Protein AF-A0ABD0JJR2-F1 (afdb_monomer)

Structure (mmCIF, N/CA/C/O backbone):
data_AF-A0ABD0JJR2-F1
#
_entry.id   AF-A0ABD0JJR2-F1
#
loop_
_atom_site.group_PDB
_atom_site.id
_atom_site.type_symbol
_atom_site.label_atom_id
_atom_site.label_alt_id
_atom_site.label_comp_id
_atom_site.label_asym_id
_atom_site.label_entity_id
_atom_site.label_seq_id
_atom_site.pdbx_PDB_ins_code
_atom_site.Cartn_x
_atom_site.Cartn_y
_atom_site.Cartn_z
_atom_site.occupancy
_atom_site.B_iso_or_equiv
_atom_site.auth_seq_id
_atom_site.auth_comp_id
_atom_site.auth_asym_id
_atom_site.auth_atom_id
_atom_site.pdbx_PDB_model_num
ATOM 1 N N . MET A 1 1 ? -5.967 -5.022 -13.659 1.00 40.66 1 MET A N 1
ATOM 2 C CA . MET A 1 1 ? -5.665 -3.626 -14.089 1.00 40.66 1 MET A CA 1
ATOM 3 C C . MET A 1 1 ? -4.170 -3.548 -14.434 1.00 40.66 1 MET A C 1
ATOM 5 O O . MET A 1 1 ? -3.393 -4.062 -13.648 1.00 40.66 1 MET A O 1
ATOM 9 N N . GLU A 1 2 ? -3.751 -2.999 -15.586 1.00 37.56 2 GLU A N 1
ATOM 10 C CA . GLU A 1 2 ? -2.336 -3.014 -16.047 1.00 37.56 2 GLU A CA 1
ATOM 11 C C . GLU A 1 2 ? -1.392 -2.111 -15.211 1.00 37.56 2 GLU A C 1
ATOM 13 O O . GLU A 1 2 ? -1.779 -1.042 -14.737 1.00 37.56 2 GLU A O 1
ATOM 18 N N . GLY A 1 3 ? -0.139 -2.558 -15.034 1.00 42.47 3 GLY A N 1
ATOM 19 C CA . GLY A 1 3 ? 0.814 -2.092 -14.015 1.00 42.47 3 GLY A CA 1
ATOM 20 C C . GLY A 1 3 ? 1.232 -0.609 -14.042 1.00 42.47 3 GLY A C 1
ATOM 21 O O . GLY A 1 3 ? 1.531 -0.012 -15.075 1.00 42.47 3 GLY A O 1
ATOM 22 N N . TYR A 1 4 ? 1.345 -0.015 -12.845 1.00 56.28 4 TYR A N 1
ATOM 23 C CA . TYR A 1 4 ? 1.617 1.416 -12.626 1.00 56.28 4 TYR A CA 1
ATOM 24 C C . TYR A 1 4 ? 3.085 1.741 -12.284 1.00 56.28 4 TYR A C 1
ATOM 26 O O . TYR A 1 4 ? 3.383 2.140 -11.149 1.00 56.28 4 TYR A O 1
ATOM 34 N N . GLY A 1 5 ? 3.992 1.659 -13.261 1.00 48.69 5 GLY A N 1
ATOM 35 C CA . GLY A 1 5 ? 5.385 2.122 -13.135 1.00 48.69 5 GLY A CA 1
ATOM 36 C C . GLY A 1 5 ? 5.533 3.650 -13.239 1.00 48.69 5 GLY A C 1
ATOM 37 O O . GLY A 1 5 ? 4.761 4.321 -13.921 1.00 48.69 5 GLY A O 1
ATOM 38 N N . GLY A 1 6 ? 6.503 4.242 -12.541 1.00 51.94 6 GLY A N 1
ATOM 39 C CA . GLY A 1 6 ? 6.823 5.670 -12.645 1.00 51.94 6 GLY A CA 1
ATOM 40 C C . GLY A 1 6 ? 8.229 5.955 -12.126 1.00 51.94 6 GLY A C 1
ATOM 41 O O . GLY A 1 6 ? 8.625 5.359 -11.127 1.00 51.94 6 GLY A O 1
ATOM 42 N N . HIS A 1 7 ? 8.963 6.841 -12.806 1.00 43.59 7 HIS A N 1
ATOM 43 C CA . HIS A 1 7 ? 10.315 7.273 -12.441 1.00 43.59 7 HIS A CA 1
ATOM 44 C C . HIS A 1 7 ? 10.280 8.722 -11.924 1.00 43.59 7 HIS A C 1
ATOM 46 O O . HIS A 1 7 ? 9.800 9.617 -12.619 1.00 43.59 7 HIS A O 1
ATOM 52 N N . GLY A 1 8 ? 10.794 8.960 -10.712 1.00 53.81 8 GLY A N 1
ATOM 53 C CA . GLY A 1 8 ? 10.884 10.292 -10.088 1.00 53.81 8 GLY A CA 1
ATOM 54 C C . GLY A 1 8 ? 10.003 10.471 -8.844 1.00 53.81 8 GLY A C 1
ATOM 55 O O . GLY A 1 8 ? 9.235 9.586 -8.481 1.00 53.81 8 GLY A O 1
ATOM 56 N N . GLY A 1 9 ? 10.149 11.616 -8.166 1.00 56.50 9 GLY A N 1
ATOM 57 C CA . GLY A 1 9 ? 9.385 11.977 -6.965 1.00 56.50 9 GLY A CA 1
ATOM 58 C C . GLY A 1 9 ? 7.877 12.007 -7.219 1.00 56.50 9 GLY A C 1
ATOM 59 O O . GLY A 1 9 ? 7.381 13.014 -7.714 1.00 56.50 9 GLY A O 1
ATOM 60 N N . MET A 1 10 ? 7.149 10.932 -6.912 1.00 65.38 10 MET A N 1
ATOM 61 C CA . MET A 1 10 ? 5.726 10.793 -7.254 1.00 65.38 10 MET A CA 1
ATOM 62 C C . MET A 1 10 ? 4.871 10.466 -6.029 1.00 65.38 10 MET A C 1
ATOM 64 O O . MET A 1 10 ? 5.262 9.659 -5.187 1.00 65.38 10 MET A O 1
ATOM 68 N N . TRP A 1 11 ? 3.683 11.072 -5.970 1.00 72.94 11 TRP A N 1
ATOM 69 C CA . TRP A 1 11 ? 2.647 10.800 -4.975 1.00 72.94 11 TRP A CA 1
ATOM 70 C C . TRP A 1 11 ? 1.445 10.182 -5.676 1.00 72.94 11 TRP A C 1
ATOM 72 O O . TRP A 1 11 ? 0.943 10.748 -6.648 1.00 72.94 11 TRP A O 1
ATOM 82 N N . ARG A 1 12 ? 0.992 9.020 -5.210 1.00 77.25 12 ARG A N 1
ATOM 83 C CA . ARG A 1 12 ? -0.179 8.334 -5.765 1.00 77.25 12 ARG A CA 1
ATOM 84 C C . ARG A 1 12 ? -1.110 7.874 -4.650 1.00 77.25 12 ARG A C 1
ATOM 86 O O . ARG A 1 12 ? -0.659 7.508 -3.565 1.00 77.25 12 ARG A O 1
ATOM 93 N N . THR A 1 13 ? -2.407 7.889 -4.926 1.00 80.81 13 THR A N 1
ATOM 94 C CA . THR A 1 13 ? -3.427 7.388 -4.006 1.00 80.81 13 THR A CA 1
ATOM 95 C C . THR A 1 13 ? -4.425 6.535 -4.765 1.00 80.81 13 THR A C 1
ATOM 97 O O . THR A 1 13 ? -4.882 6.947 -5.828 1.00 80.81 13 THR A O 1
ATOM 100 N N . TRP A 1 14 ? -4.761 5.388 -4.190 1.00 82.38 14 TRP A N 1
ATOM 101 C CA . TRP A 1 14 ? -5.803 4.482 -4.653 1.00 82.38 14 TRP A CA 1
ATOM 102 C C . TRP A 1 14 ? -6.860 4.326 -3.561 1.00 82.38 14 TRP A C 1
ATOM 104 O O . TRP A 1 14 ? -6.545 4.459 -2.373 1.00 82.38 14 TRP A O 1
ATOM 114 N N . ARG A 1 15 ? -8.110 4.135 -3.980 1.00 82.69 15 ARG A N 1
ATOM 115 C CA . ARG A 1 15 ? -9.268 3.911 -3.113 1.00 82.69 15 ARG A CA 1
ATOM 116 C C . ARG A 1 15 ? -10.192 2.905 -3.772 1.00 82.69 15 ARG A C 1
ATOM 118 O O . ARG A 1 15 ? -10.314 2.987 -4.996 1.00 82.69 15 ARG A O 1
ATOM 125 N N . ASP A 1 16 ? -10.837 2.085 -2.955 1.00 82.69 16 ASP A N 1
ATOM 126 C CA . ASP A 1 16 ? -11.931 1.198 -3.345 1.00 82.69 16 ASP A CA 1
ATOM 127 C C . ASP A 1 16 ? -11.510 0.301 -4.525 1.00 82.69 16 ASP A C 1
ATOM 129 O O . ASP A 1 16 ? -12.004 0.439 -5.647 1.00 82.69 16 ASP A O 1
ATOM 133 N N . MET A 1 17 ? -10.490 -0.533 -4.297 1.00 80.50 17 MET A N 1
ATOM 134 C CA . MET A 1 17 ? -9.993 -1.485 -5.291 1.00 80.50 17 MET A CA 1
ATOM 135 C C . MET A 1 17 ? -10.364 -2.903 -4.880 1.00 80.50 17 MET A C 1
ATOM 137 O O . MET A 1 17 ? -9.942 -3.346 -3.824 1.00 80.50 17 MET A O 1
ATOM 141 N N . GLU A 1 18 ? -11.083 -3.604 -5.749 1.00 80.62 18 GLU A N 1
ATOM 142 C CA . GLU A 1 18 ? -11.313 -5.045 -5.598 1.00 80.62 18 GLU A CA 1
ATOM 143 C C . GLU A 1 18 ? -9.989 -5.772 -5.897 1.00 80.62 18 GLU A C 1
ATOM 145 O O . GLU A 1 18 ? -9.312 -6.207 -4.979 1.00 80.62 18 GLU A O 1
ATOM 150 N N . ASP A 1 19 ? -9.502 -5.717 -7.144 1.00 77.75 19 ASP A N 1
ATOM 151 C CA . ASP A 1 19 ? -8.273 -6.424 -7.541 1.00 77.75 19 ASP A CA 1
ATOM 152 C C . ASP A 1 19 ? -7.143 -5.502 -8.022 1.00 77.75 19 ASP A C 1
ATOM 154 O O . ASP A 1 19 ? -7.314 -4.656 -8.920 1.00 77.75 19 ASP A O 1
ATOM 158 N N . MET A 1 20 ? -5.924 -5.736 -7.522 1.00 78.12 20 MET A N 1
ATOM 159 C CA . MET A 1 20 ? -4.719 -5.058 -7.997 1.00 78.12 20 MET A CA 1
ATOM 160 C C . MET A 1 20 ? -3.556 -6.013 -8.292 1.00 78.12 20 MET A C 1
ATOM 162 O O . MET A 1 20 ? -2.931 -6.565 -7.396 1.00 78.12 20 MET A O 1
ATOM 166 N N . GLU A 1 21 ? -3.153 -6.085 -9.561 1.00 77.75 21 GLU A N 1
ATOM 167 C CA . GLU A 1 21 ? -2.016 -6.904 -9.996 1.00 77.75 21 GLU A CA 1
ATOM 168 C C . GLU A 1 21 ? -0.810 -6.055 -10.431 1.00 77.75 21 GLU A C 1
ATOM 170 O O . GLU A 1 21 ? -0.947 -4.979 -11.025 1.00 77.75 21 GLU A O 1
ATOM 175 N N . GLY A 1 22 ? 0.405 -6.550 -10.180 1.00 66.75 22 GLY A N 1
ATOM 176 C CA . GLY A 1 22 ? 1.612 -6.102 -10.887 1.00 66.75 22 GLY A CA 1
ATOM 177 C C . GLY A 1 22 ? 2.037 -4.663 -10.577 1.00 66.75 22 GLY A C 1
ATOM 178 O O . GLY A 1 22 ? 2.362 -3.868 -11.468 1.00 66.75 22 GLY A O 1
ATOM 179 N N . CYS A 1 23 ? 2.053 -4.292 -9.300 1.00 69.69 23 CYS A N 1
ATOM 180 C CA . CYS A 1 23 ? 2.371 -2.929 -8.891 1.00 69.69 23 CYS A CA 1
ATOM 181 C C . CYS A 1 23 ? 3.868 -2.701 -8.669 1.00 69.69 23 CYS A C 1
ATOM 183 O O . CYS A 1 23 ? 4.406 -2.968 -7.599 1.00 69.69 23 CYS A O 1
ATOM 185 N N . GLY A 1 24 ? 4.527 -2.126 -9.678 1.00 67.00 24 GLY A N 1
AT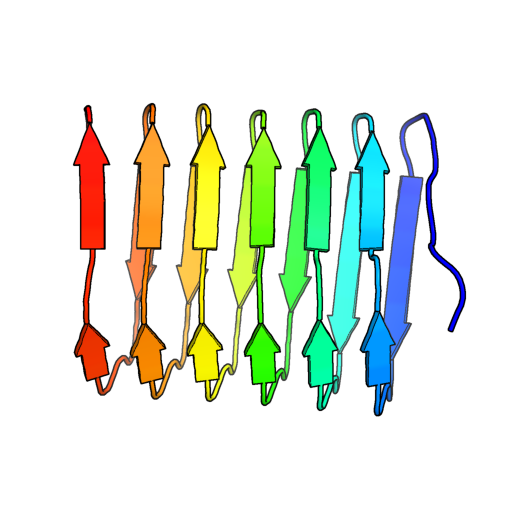OM 186 C CA . GLY A 1 24 ? 5.946 -1.758 -9.676 1.00 67.00 24 GLY A CA 1
ATOM 187 C C . GLY A 1 24 ? 6.218 -0.258 -9.504 1.00 67.00 24 GLY A C 1
ATOM 188 O O . GLY A 1 24 ? 5.359 0.590 -9.752 1.00 67.00 24 GLY A O 1
ATOM 189 N N . GLY A 1 25 ? 7.438 0.117 -9.131 1.00 66.44 25 GLY A N 1
ATOM 190 C CA . GLY A 1 25 ? 7.912 1.495 -9.289 1.00 66.44 25 GLY A CA 1
ATOM 191 C C . GLY A 1 25 ? 9.368 1.667 -8.887 1.00 66.44 25 GLY A C 1
ATOM 192 O O . GLY A 1 25 ? 9.868 0.886 -8.083 1.00 66.44 25 GLY A O 1
ATOM 193 N N . ASP A 1 26 ? 10.016 2.713 -9.398 1.00 65.31 26 ASP A N 1
ATOM 194 C CA . ASP A 1 26 ? 11.422 2.996 -9.118 1.00 65.31 26 A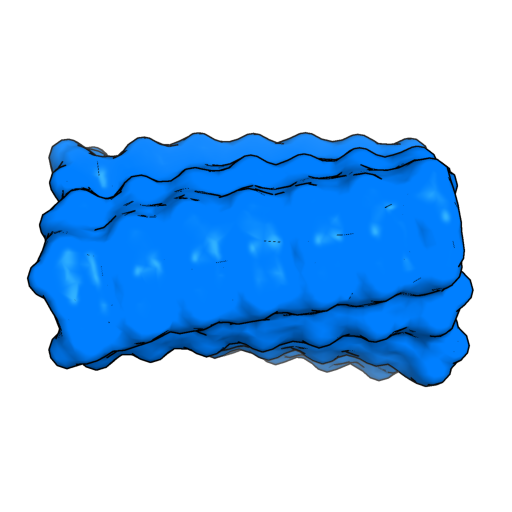SP A CA 1
ATOM 195 C C . ASP A 1 26 ? 11.618 4.451 -8.674 1.00 65.31 26 ASP A C 1
ATOM 197 O O . ASP A 1 26 ? 11.092 5.391 -9.275 1.00 65.31 26 ASP A O 1
ATOM 201 N N . GLY A 1 27 ? 12.422 4.656 -7.631 1.00 66.50 27 GLY A N 1
ATOM 202 C CA . GLY A 1 27 ? 12.785 5.981 -7.127 1.00 66.50 27 GLY A CA 1
ATOM 203 C C . GLY A 1 27 ? 12.024 6.417 -5.871 1.00 66.50 27 GLY A C 1
ATOM 204 O O . GLY A 1 27 ? 11.523 5.599 -5.105 1.00 66.50 27 GLY A O 1
ATOM 205 N N . GLY A 1 28 ? 12.018 7.729 -5.618 1.00 69.25 28 GLY A N 1
ATOM 206 C CA . GLY A 1 28 ? 11.435 8.352 -4.426 1.00 69.25 28 GLY A CA 1
ATOM 207 C C . GLY A 1 28 ? 9.910 8.432 -4.481 1.00 69.25 28 GLY A C 1
ATOM 208 O O . GLY A 1 28 ? 9.397 9.462 -4.900 1.00 69.25 28 GLY A O 1
ATOM 209 N N . VAL A 1 29 ? 9.173 7.395 -4.085 1.00 72.69 29 VAL A N 1
ATOM 210 C CA . VAL A 1 29 ? 7.709 7.362 -4.282 1.00 72.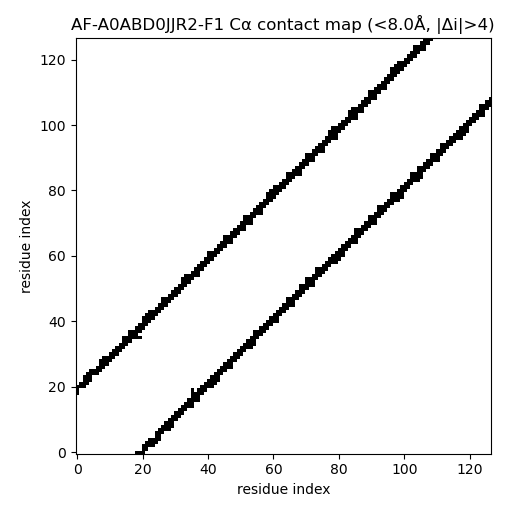69 29 VAL A CA 1
ATOM 211 C C . VAL A 1 29 ? 6.953 7.305 -2.954 1.00 72.69 29 VAL A C 1
ATOM 213 O O . VAL A 1 29 ? 7.296 6.516 -2.073 1.00 72.69 29 VAL A O 1
ATOM 216 N N . TRP A 1 30 ? 5.896 8.114 -2.842 1.00 76.56 30 TRP A N 1
ATOM 217 C CA . TRP A 1 30 ? 4.872 8.025 -1.800 1.00 76.56 30 TRP A CA 1
ATOM 218 C C . TRP A 1 30 ? 3.589 7.435 -2.380 1.00 76.56 30 TRP A C 1
ATOM 220 O O . TRP A 1 30 ? 3.056 7.929 -3.377 1.00 76.56 30 TRP A O 1
ATOM 230 N N . ARG A 1 31 ? 3.084 6.367 -1.767 1.00 81.00 31 ARG A N 1
ATOM 231 C CA . ARG A 1 31 ? 1.861 5.699 -2.211 1.00 81.00 31 ARG A CA 1
ATOM 232 C C . ARG A 1 31 ? 0.926 5.429 -1.039 1.00 81.00 31 ARG A C 1
ATOM 234 O O . ARG A 1 31 ? 1.371 4.961 0.006 1.00 81.00 31 ARG A O 1
ATOM 241 N N . THR A 1 32 ? -0.357 5.695 -1.240 1.00 83.75 32 THR A N 1
ATOM 242 C CA . THR A 1 32 ? -1.396 5.422 -0.245 1.00 83.75 32 THR A CA 1
ATOM 243 C C . THR A 1 32 ? -2.496 4.580 -0.864 1.00 83.75 32 THR A C 1
ATOM 245 O O . THR A 1 32 ? -3.005 4.941 -1.923 1.00 83.75 32 THR A O 1
ATOM 248 N N . TRP A 1 33 ? -2.894 3.521 -0.177 1.00 85.44 33 TRP A N 1
ATOM 249 C CA . TRP A 1 33 ? -4.041 2.693 -0.523 1.00 85.44 33 TRP A CA 1
ATOM 250 C C . TRP A 1 33 ? -5.044 2.712 0.613 1.00 85.44 33 TRP A C 1
ATOM 252 O O . TRP A 1 33 ? -4.684 2.830 1.791 1.00 85.44 33 TRP A O 1
ATOM 262 N N . ARG A 1 34 ? -6.309 2.654 0.233 1.00 86.62 34 ARG A N 1
ATOM 263 C CA . ARG A 1 34 ? -7.434 2.570 1.144 1.00 86.62 34 ARG A CA 1
ATOM 264 C C . ARG A 1 34 ? -8.436 1.608 0.533 1.00 86.62 34 ARG A C 1
ATOM 266 O O . ARG A 1 34 ? -8.705 1.784 -0.652 1.00 86.62 34 ARG A O 1
ATOM 273 N N . ASP A 1 35 ? -8.953 0.693 1.339 1.00 84.81 35 ASP A N 1
ATOM 274 C CA . ASP A 1 35 ? -9.993 -0.250 0.938 1.00 84.81 35 ASP A CA 1
ATOM 275 C C . ASP A 1 35 ? -9.541 -1.050 -0.299 1.00 84.81 35 ASP A C 1
ATOM 277 O O . ASP A 1 35 ? -9.915 -0.736 -1.432 1.00 84.81 35 ASP A O 1
ATOM 281 N N . VAL A 1 36 ? -8.612 -1.987 -0.085 1.00 83.81 36 VAL A N 1
ATOM 282 C CA . VAL A 1 36 ? -8.143 -2.914 -1.124 1.00 83.81 36 VAL A CA 1
ATOM 283 C C . VAL A 1 36 ? -8.461 -4.336 -0.688 1.00 83.81 36 VAL A C 1
ATOM 285 O O . VAL A 1 36 ? -7.991 -4.746 0.366 1.00 83.81 36 VAL A O 1
ATOM 288 N N . GLU A 1 37 ? -9.233 -5.067 -1.483 1.00 85.38 37 GLU A N 1
ATOM 289 C CA . GLU A 1 37 ? -9.562 -6.464 -1.177 1.00 85.38 37 GLU A CA 1
ATOM 290 C C . GLU A 1 37 ? -8.341 -7.331 -1.506 1.00 85.38 37 GLU A C 1
ATOM 292 O O . GLU A 1 37 ? -7.648 -7.792 -0.606 1.00 85.38 37 GLU A O 1
ATOM 297 N N . ASP A 1 38 ? -7.945 -7.385 -2.777 1.00 83.00 38 ASP A N 1
ATOM 298 C CA . ASP A 1 38 ? -6.887 -8.270 -3.253 1.00 83.00 38 ASP A CA 1
ATOM 299 C C . ASP A 1 38 ? -5.718 -7.515 -3.911 1.00 83.00 38 ASP A C 1
ATOM 301 O O . ASP A 1 38 ? -5.870 -6.664 -4.801 1.00 83.00 38 ASP A O 1
ATOM 305 N N . MET A 1 39 ? -4.488 -7.863 -3.518 1.00 82.50 39 MET A N 1
ATOM 306 C CA . MET A 1 39 ? -3.279 -7.462 -4.239 1.00 82.50 39 MET A CA 1
ATOM 307 C C . MET A 1 39 ? -2.337 -8.630 -4.505 1.00 82.50 39 MET A C 1
ATOM 309 O O . MET A 1 39 ? -1.727 -9.185 -3.589 1.00 82.50 39 MET A O 1
ATOM 313 N N . GLU A 1 40 ? -2.055 -8.850 -5.788 1.00 82.81 40 GLU A N 1
ATOM 314 C CA . GLU A 1 40 ? -1.077 -9.827 -6.245 1.00 82.81 40 GLU A CA 1
ATOM 315 C C . GLU A 1 40 ? 0.133 -9.154 -6.911 1.00 82.81 40 GLU A C 1
ATOM 317 O O . GLU A 1 40 ? 0.031 -8.320 -7.818 1.00 82.81 40 GLU A O 1
ATOM 322 N N . GLY A 1 41 ? 1.335 -9.527 -6.478 1.00 72.12 41 GLY A N 1
ATOM 323 C CA . GLY A 1 41 ? 2.566 -9.140 -7.159 1.00 72.12 41 GLY A CA 1
ATOM 324 C C . GLY A 1 41 ? 2.879 -7.650 -7.018 1.00 72.12 41 GLY A C 1
ATOM 325 O O . GLY A 1 41 ? 2.697 -6.838 -7.930 1.00 72.12 41 GLY A O 1
ATOM 326 N N . TYR A 1 42 ? 3.447 -7.284 -5.874 1.00 76.06 42 TYR A N 1
ATOM 327 C CA . TYR A 1 42 ? 3.917 -5.932 -5.605 1.00 76.06 42 TYR A CA 1
ATOM 328 C C . TYR A 1 42 ? 5.448 -5.853 -5.613 1.00 76.06 42 TYR A C 1
ATOM 330 O O . TYR A 1 42 ? 6.110 -6.539 -4.832 1.00 76.06 42 TYR A O 1
ATOM 338 N N . GLY A 1 43 ? 6.026 -4.915 -6.371 1.00 72.44 43 GLY A N 1
ATOM 339 C CA . GLY A 1 43 ? 7.466 -4.673 -6.358 1.00 72.44 43 GLY A CA 1
ATOM 340 C C . GLY A 1 43 ? 7.925 -3.218 -6.420 1.00 72.44 43 GLY A C 1
ATOM 341 O O . GLY A 1 43 ? 7.175 -2.285 -6.723 1.00 72.44 43 GLY A O 1
ATOM 342 N N . GLY A 1 44 ? 9.192 -2.987 -6.090 1.00 72.44 44 GLY A N 1
ATOM 343 C CA . GLY A 1 44 ? 9.820 -1.703 -6.389 1.00 72.44 44 GLY A CA 1
ATOM 344 C C . GLY A 1 44 ? 11.258 -1.555 -5.916 1.00 72.44 44 GLY A C 1
ATOM 345 O O . GLY A 1 44 ? 11.689 -2.246 -4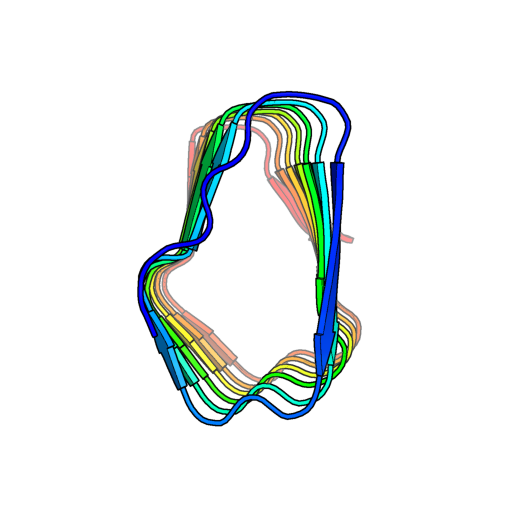.989 1.00 72.44 44 GLY A O 1
ATOM 346 N N . HIS A 1 45 ? 11.974 -0.616 -6.539 1.00 74.00 45 HIS A N 1
ATOM 347 C CA . HIS A 1 45 ? 13.344 -0.265 -6.176 1.00 74.00 45 HIS A CA 1
ATOM 348 C C . HIS A 1 45 ? 13.495 1.202 -5.732 1.00 74.00 45 HIS A C 1
ATOM 350 O O . HIS A 1 45 ? 12.961 2.129 -6.342 1.00 74.00 45 HIS A O 1
ATOM 356 N N . GLY A 1 46 ? 14.277 1.449 -4.680 1.00 76.25 46 GLY A N 1
ATOM 357 C CA . GLY A 1 46 ? 14.634 2.797 -4.218 1.00 76.25 46 GLY A CA 1
ATOM 358 C C . GLY A 1 46 ? 13.958 3.221 -2.912 1.00 76.25 46 GLY A C 1
ATOM 359 O O . GLY A 1 46 ? 13.586 2.387 -2.091 1.00 76.25 46 GLY A O 1
ATOM 360 N N . ARG A 1 47 ? 13.861 4.541 -2.676 1.00 77.50 47 ARG A N 1
ATOM 361 C CA . ARG A 1 47 ? 13.319 5.083 -1.419 1.00 77.50 47 ARG A CA 1
ATOM 362 C C . ARG A 1 47 ? 11.806 5.226 -1.464 1.00 77.50 47 ARG A C 1
ATOM 364 O O . ARG A 1 47 ? 11.291 6.111 -2.137 1.00 77.50 47 ARG A O 1
ATOM 371 N N . MET A 1 48 ? 11.095 4.397 -0.713 1.00 76.12 48 MET A N 1
ATOM 372 C CA . MET A 1 48 ? 9.640 4.293 -0.827 1.00 76.12 48 MET A CA 1
ATOM 373 C C . MET A 1 48 ? 8.945 4.471 0.509 1.00 76.12 48 MET A C 1
ATOM 375 O O . MET A 1 48 ? 9.405 3.973 1.532 1.00 76.12 48 MET A O 1
ATOM 379 N N . TRP A 1 49 ? 7.806 5.148 0.478 1.00 79.75 49 TRP A N 1
ATOM 380 C CA . TRP A 1 49 ? 6.913 5.301 1.619 1.00 79.75 49 TRP A CA 1
ATOM 381 C C . TRP A 1 49 ? 5.511 4.894 1.214 1.00 79.75 49 TRP A C 1
ATOM 383 O O . TRP A 1 49 ? 5.000 5.310 0.171 1.00 79.75 49 TRP A O 1
ATOM 393 N N . ARG A 1 50 ? 4.922 4.018 2.019 1.00 81.06 50 ARG A N 1
ATOM 394 C CA . ARG A 1 50 ? 3.678 3.342 1.680 1.00 81.06 50 ARG A CA 1
ATOM 395 C C . ARG A 1 50 ? 2.779 3.267 2.889 1.00 81.06 50 ARG A C 1
ATOM 397 O O . ARG A 1 50 ? 3.221 2.812 3.943 1.00 81.06 50 ARG A O 1
ATOM 404 N N . THR A 1 51 ? 1.527 3.635 2.683 1.00 85.19 51 THR A N 1
ATOM 405 C CA . THR A 1 51 ? 0.497 3.546 3.709 1.00 85.19 51 THR A CA 1
ATOM 406 C C . THR A 1 51 ? -0.685 2.769 3.165 1.00 85.19 51 THR A C 1
ATOM 408 O O . THR A 1 51 ? -1.246 3.150 2.140 1.00 85.19 51 THR A O 1
ATOM 411 N N . TRP A 1 52 ? -1.063 1.723 3.879 1.00 85.38 52 TRP A N 1
ATOM 412 C CA . TRP A 1 52 ? -2.247 0.914 3.639 1.00 85.38 52 TRP A CA 1
ATOM 413 C C . TRP A 1 52 ? -3.162 1.094 4.832 1.00 85.38 52 TRP A C 1
ATOM 415 O O . TRP A 1 52 ? -2.696 1.074 5.978 1.00 85.38 52 TRP A O 1
ATOM 425 N N . ARG A 1 53 ? -4.429 1.393 4.565 1.00 86.19 53 ARG A N 1
ATOM 426 C CA . ARG A 1 53 ? -5.403 1.525 5.639 1.00 86.19 53 ARG A CA 1
ATOM 427 C C . ARG A 1 53 ? -6.090 0.197 5.900 1.00 86.19 53 ARG A C 1
ATOM 429 O O . ARG A 1 53 ? -5.938 -0.292 7.001 1.00 86.19 53 ARG A O 1
ATOM 436 N N . ASP A 1 54 ? -6.734 -0.344 4.885 1.00 85.19 54 ASP A N 1
ATOM 437 C CA . ASP A 1 54 ? -7.571 -1.528 4.981 1.00 85.19 54 ASP A CA 1
ATOM 438 C C . ASP A 1 54 ? -7.179 -2.395 3.782 1.00 85.19 54 ASP A C 1
ATOM 440 O O . ASP A 1 54 ? -7.173 -1.894 2.647 1.00 85.19 54 ASP A O 1
ATOM 444 N N . MET A 1 55 ? -6.703 -3.603 4.065 1.00 83.88 55 MET A N 1
ATOM 445 C CA . MET A 1 55 ? -6.227 -4.566 3.082 1.00 83.88 55 MET A CA 1
ATOM 446 C C . MET A 1 55 ? -6.641 -5.967 3.531 1.00 83.88 55 MET A C 1
ATOM 448 O O . MET A 1 55 ? -6.231 -6.375 4.612 1.00 83.88 55 MET A O 1
ATOM 452 N N . GLU A 1 56 ? -7.410 -6.692 2.728 1.00 86.00 56 GLU A N 1
ATOM 453 C CA . GLU A 1 56 ? -7.784 -8.069 3.081 1.00 86.00 56 GLU A CA 1
ATOM 454 C C . GLU A 1 56 ? -6.614 -9.000 2.746 1.00 86.00 56 GLU A C 1
ATOM 456 O O . GLU A 1 56 ? -5.964 -9.529 3.641 1.00 86.00 56 GLU A O 1
ATOM 461 N N . ASP A 1 57 ? -6.208 -9.059 1.480 1.00 83.94 57 ASP A N 1
ATOM 462 C CA . ASP A 1 57 ? -5.314 -10.104 0.990 1.00 83.94 57 ASP A CA 1
ATOM 463 C C . ASP A 1 57 ? -4.118 -9.540 0.204 1.00 83.94 57 ASP A C 1
ATOM 465 O O . ASP A 1 57 ? -4.260 -8.901 -0.841 1.00 83.94 57 ASP A O 1
ATOM 469 N N . MET A 1 58 ? -2.883 -9.802 0.653 1.00 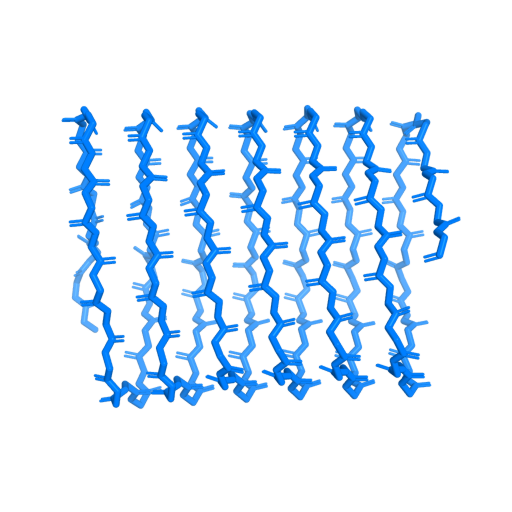82.50 58 MET A N 1
ATOM 470 C CA . MET A 1 58 ? -1.675 -9.457 -0.111 1.00 82.50 58 MET A CA 1
ATOM 471 C C . MET A 1 58 ? -0.791 -10.669 -0.381 1.00 82.50 58 MET A C 1
ATOM 473 O O . MET A 1 58 ? -0.108 -11.175 0.512 1.00 82.50 58 MET A O 1
ATOM 477 N N . LYS A 1 59 ? -0.656 -11.008 -1.666 1.00 84.06 59 LYS A N 1
ATOM 478 C CA . LYS A 1 59 ? 0.182 -12.107 -2.150 1.00 84.06 59 LYS A CA 1
ATOM 479 C C . LYS A 1 59 ? 1.386 -11.594 -2.934 1.00 84.06 59 LYS A C 1
ATOM 481 O O . LYS A 1 59 ? 1.271 -10.906 -3.949 1.00 84.06 59 LYS A O 1
ATOM 486 N N . GLY A 1 60 ? 2.585 -11.943 -2.473 1.00 76.44 60 GLY A N 1
ATOM 487 C CA . GLY A 1 60 ? 3.828 -11.704 -3.202 1.00 76.44 60 GLY A CA 1
ATOM 488 C C . GLY A 1 60 ? 4.269 -10.239 -3.201 1.00 76.44 60 GLY A C 1
ATOM 489 O O . GLY A 1 60 ? 3.871 -9.433 -4.044 1.00 76.44 60 GLY A O 1
ATOM 490 N N . CYS A 1 61 ? 5.183 -9.876 -2.299 1.00 76.06 61 CYS A N 1
ATOM 491 C CA . CYS A 1 61 ? 5.729 -8.523 -2.239 1.00 76.06 61 CYS A CA 1
ATOM 492 C C . CYS A 1 61 ? 7.257 -8.485 -2.159 1.00 76.06 61 CYS A C 1
ATOM 4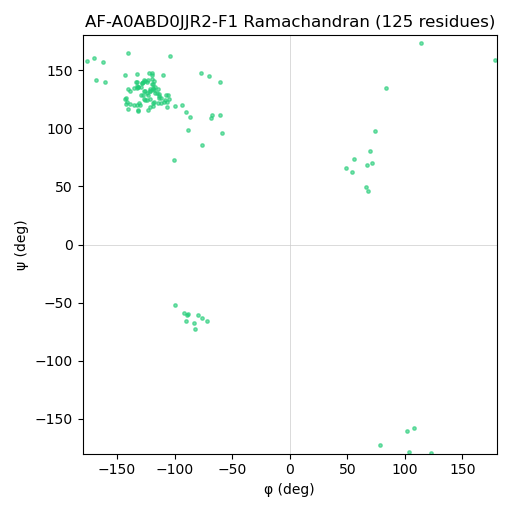94 O O . CYS A 1 61 ? 7.818 -8.843 -1.132 1.00 76.06 61 CYS A O 1
ATOM 496 N N . GLY A 1 62 ? 7.935 -7.957 -3.181 1.00 75.00 62 GLY A N 1
ATOM 497 C CA . GLY A 1 62 ? 9.399 -7.863 -3.251 1.00 75.00 62 GLY A CA 1
ATOM 498 C C . GLY A 1 62 ? 9.906 -6.425 -3.346 1.00 75.00 62 GLY A C 1
ATOM 499 O O . GLY A 1 62 ? 9.608 -5.726 -4.307 1.00 75.00 62 GLY A O 1
ATOM 500 N N . VAL A 1 63 ? 10.698 -5.943 -2.382 1.00 71.62 63 VAL A N 1
ATOM 501 C CA . VAL A 1 63 ? 11.221 -4.560 -2.440 1.00 71.62 63 VAL A CA 1
ATOM 502 C C . VAL A 1 63 ? 12.718 -4.491 -2.182 1.00 71.62 63 VAL A C 1
ATOM 504 O O . VAL A 1 63 ? 13.210 -5.075 -1.223 1.00 71.62 63 VAL A O 1
ATOM 507 N N . HIS A 1 64 ? 13.427 -3.706 -2.990 1.00 75.38 64 HIS A N 1
ATOM 508 C CA . HIS A 1 64 ? 14.853 -3.434 -2.817 1.00 75.38 64 HIS A CA 1
ATOM 509 C C . HIS A 1 64 ? 15.093 -1.943 -2.561 1.00 75.38 64 HIS A C 1
ATOM 511 O O . HIS A 1 64 ? 14.741 -1.099 -3.384 1.00 75.38 64 HIS A O 1
ATOM 517 N N . GLY A 1 65 ? 15.723 -1.603 -1.441 1.00 75.88 65 GLY A N 1
ATOM 518 C CA . GLY A 1 65 ? 16.022 -0.219 -1.080 1.00 75.88 65 GLY A CA 1
ATOM 519 C C . GLY A 1 65 ? 15.439 0.204 0.264 1.00 75.88 65 GLY A C 1
ATOM 520 O O . GLY A 1 65 ? 14.765 -0.555 0.959 1.00 75.88 65 GLY A O 1
ATOM 521 N N . GLY A 1 66 ? 15.683 1.465 0.624 1.00 76.06 66 GLY A N 1
ATOM 522 C CA . GLY A 1 66 ? 15.161 2.056 1.854 1.00 76.06 66 GLY A CA 1
ATOM 523 C C . GLY A 1 66 ? 13.642 2.225 1.819 1.00 76.06 66 GLY A C 1
ATOM 524 O O . GLY A 1 66 ? 13.147 3.120 1.137 1.00 76.06 66 GLY A O 1
ATOM 525 N N . MET A 1 67 ? 12.890 1.436 2.584 1.00 75.19 67 MET A N 1
ATOM 526 C CA . MET A 1 67 ? 11.427 1.501 2.547 1.00 75.19 67 MET A CA 1
ATOM 527 C C . MET A 1 67 ? 10.779 1.664 3.916 1.00 75.19 67 MET A C 1
ATOM 529 O O . MET A 1 67 ? 11.143 0.985 4.872 1.00 75.19 67 MET A O 1
ATOM 533 N N . TRP A 1 68 ? 9.755 2.516 3.971 1.00 78.75 68 TRP A N 1
ATOM 534 C CA . TRP A 1 68 ? 8.815 2.628 5.081 1.00 78.75 68 TRP A CA 1
ATOM 535 C C . TRP A 1 68 ? 7.430 2.142 4.656 1.00 78.75 68 TRP A C 1
ATOM 537 O O . TRP A 1 68 ? 6.878 2.597 3.650 1.00 78.75 68 TRP A O 1
ATOM 547 N N . LYS A 1 69 ? 6.882 1.199 5.422 1.00 80.19 69 LYS A N 1
ATOM 548 C CA . LYS A 1 69 ? 5.535 0.654 5.248 1.00 80.19 69 LYS A CA 1
ATOM 549 C C . LYS A 1 69 ? 4.738 0.813 6.533 1.00 80.19 69 LYS A C 1
ATOM 551 O O . LYS A 1 69 ? 5.194 0.399 7.596 1.00 80.19 69 LYS A O 1
ATOM 556 N N . THR A 1 70 ? 3.537 1.352 6.408 1.00 83.81 70 THR A N 1
ATOM 557 C CA . THR A 1 70 ? 2.560 1.402 7.489 1.00 83.81 70 THR A CA 1
ATOM 558 C C . THR A 1 70 ? 1.284 0.727 7.028 1.00 83.81 70 THR A C 1
ATOM 560 O O . THR A 1 70 ? 0.762 1.074 5.970 1.00 83.81 70 THR A O 1
ATOM 563 N N . TRP A 1 71 ? 0.805 -0.203 7.837 1.00 83.69 71 TRP A N 1
ATOM 564 C CA . TRP A 1 71 ? -0.455 -0.908 7.675 1.00 83.69 71 TRP A CA 1
ATOM 565 C C . TRP A 1 71 ? -1.279 -0.634 8.918 1.00 83.69 71 TRP A C 1
ATOM 567 O O . TRP A 1 71 ? -0.740 -0.658 10.033 1.00 83.69 71 TRP A O 1
ATOM 577 N N . ARG A 1 72 ? -2.541 -0.268 8.725 1.00 85.44 72 ARG A N 1
ATOM 578 C CA . ARG A 1 72 ? -3.457 -0.154 9.847 1.00 85.44 72 ARG A CA 1
ATOM 579 C C . ARG A 1 72 ? -4.128 -1.504 10.048 1.00 85.44 72 ARG A C 1
ATOM 581 O O . ARG A 1 72 ? -3.770 -2.135 11.024 1.00 85.44 72 ARG A O 1
ATOM 588 N N . ASP A 1 73 ? -4.928 -1.936 9.094 1.00 83.75 73 ASP A N 1
ATOM 589 C CA . ASP A 1 73 ? -5.708 -3.160 9.178 1.00 83.75 73 ASP A CA 1
ATOM 590 C C . ASP A 1 73 ? -5.303 -4.059 7.998 1.00 83.75 73 ASP A C 1
ATOM 592 O O . ASP A 1 73 ? -5.244 -3.595 6.851 1.00 83.75 73 ASP A O 1
ATOM 596 N N . MET A 1 74 ? -4.893 -5.289 8.306 1.00 82.62 74 MET A N 1
ATOM 597 C CA . MET A 1 74 ? -4.469 -6.295 7.336 1.00 82.62 74 MET A CA 1
ATOM 598 C C . MET A 1 74 ? -4.944 -7.676 7.789 1.00 82.62 74 MET A C 1
ATOM 600 O O . MET A 1 74 ? -4.594 -8.077 8.895 1.00 82.62 74 MET A O 1
ATOM 604 N N . GLU A 1 75 ? -5.671 -8.405 6.951 1.00 84.38 75 GLU A N 1
ATOM 605 C CA . GLU A 1 75 ? -6.080 -9.777 7.286 1.00 84.38 75 GLU A CA 1
ATOM 606 C C . GLU A 1 75 ? -4.929 -10.736 6.955 1.00 84.38 75 GLU A C 1
ATOM 608 O O . GLU A 1 75 ? -4.208 -11.144 7.864 1.00 84.38 75 GLU A O 1
ATOM 613 N N . ASP A 1 76 ? -4.602 -10.914 5.672 1.00 82.81 76 ASP A N 1
ATOM 614 C CA . ASP A 1 76 ? -3.689 -11.964 5.212 1.00 82.81 76 ASP A CA 1
ATOM 615 C C . ASP A 1 76 ? -2.502 -11.428 4.399 1.00 82.81 76 ASP A C 1
ATOM 617 O O . ASP A 1 76 ? -2.640 -10.789 3.354 1.00 82.81 76 ASP A O 1
ATOM 621 N N . MET A 1 77 ? -1.271 -11.738 4.827 1.00 81.00 77 MET A N 1
ATOM 622 C CA . MET A 1 77 ? -0.062 -11.486 4.026 1.00 81.00 77 MET A CA 1
ATOM 623 C C . MET A 1 77 ? 0.730 -12.761 3.756 1.00 81.00 77 MET A C 1
ATOM 625 O O . MET A 1 77 ? 1.376 -13.298 4.657 1.00 81.00 77 MET A O 1
ATOM 629 N N . GLU A 1 78 ? 0.860 -13.104 2.475 1.00 82.50 78 GLU A N 1
ATOM 630 C CA . GLU A 1 78 ? 1.665 -14.227 1.999 1.00 82.50 78 GLU A CA 1
ATOM 631 C C . GLU A 1 78 ? 2.862 -13.755 1.153 1.00 82.50 78 GLU A C 1
ATOM 633 O O . GLU A 1 78 ? 2.751 -12.929 0.239 1.00 82.50 78 GLU A O 1
ATOM 638 N N . GLY A 1 79 ? 4.047 -14.305 1.421 1.00 72.81 79 GLY A N 1
ATOM 639 C CA . GLY A 1 79 ? 5.178 -14.209 0.497 1.00 72.81 79 GLY A CA 1
ATOM 640 C C . GLY A 1 79 ? 5.774 -12.804 0.425 1.00 72.81 79 GLY A C 1
ATOM 641 O O . GLY A 1 79 ? 5.702 -12.098 -0.584 1.00 72.81 79 GLY A O 1
ATOM 642 N N . TYR A 1 80 ? 6.435 -12.390 1.499 1.00 73.50 80 TYR A N 1
ATOM 643 C CA . TYR A 1 80 ? 7.076 -11.089 1.592 1.00 73.50 80 TYR A CA 1
ATOM 644 C C . TYR A 1 80 ? 8.604 -11.181 1.495 1.00 73.50 80 TYR A C 1
ATOM 646 O O . TYR A 1 80 ? 9.245 -11.766 2.358 1.00 73.50 80 TYR A O 1
ATOM 654 N N . GLY A 1 81 ? 9.211 -10.485 0.534 1.00 71.81 81 GLY A N 1
ATOM 655 C CA . GLY A 1 81 ? 10.654 -10.346 0.336 1.00 71.81 81 GLY A CA 1
ATOM 656 C C . GLY A 1 81 ? 11.154 -8.897 0.412 1.00 71.81 81 GLY A C 1
ATOM 657 O O . GLY A 1 81 ? 10.526 -7.958 -0.092 1.00 71.81 81 GLY A O 1
ATOM 658 N N . GLY A 1 82 ? 12.330 -8.669 0.997 1.00 69.44 82 GLY A N 1
ATOM 659 C CA . GLY A 1 82 ? 12.997 -7.386 0.788 1.00 69.44 82 GLY A CA 1
ATOM 660 C C . GLY A 1 82 ? 14.478 -7.319 1.122 1.00 69.44 82 GLY A C 1
ATOM 661 O O . GLY A 1 82 ? 14.994 -8.104 1.912 1.00 69.44 82 GLY A O 1
ATOM 662 N N . HIS A 1 83 ? 15.152 -6.351 0.509 1.00 66.69 83 HIS A N 1
ATOM 663 C CA . HIS A 1 83 ? 16.583 -6.120 0.660 1.00 66.69 83 HIS A CA 1
ATOM 664 C C . HIS A 1 83 ? 16.855 -4.657 1.040 1.00 66.69 83 HIS A C 1
ATOM 666 O O . HIS A 1 83 ? 16.246 -3.755 0.465 1.00 66.69 83 HIS A O 1
ATOM 672 N N . GLU A 1 84 ? 17.815 -4.444 1.946 1.00 70.81 84 GLU A N 1
ATOM 673 C CA . GLU A 1 84 ? 18.217 -3.160 2.554 1.00 70.81 84 GLU A CA 1
ATOM 674 C C . GLU A 1 84 ? 17.290 -2.654 3.680 1.00 70.81 84 GLU A C 1
ATOM 676 O O . GLU A 1 84 ? 16.449 -3.386 4.188 1.00 70.81 84 GLU A O 1
ATOM 681 N N . GLY A 1 85 ? 17.512 -1.423 4.161 1.00 69.44 85 GLY A N 1
ATOM 682 C CA . GLY A 1 85 ? 16.861 -0.865 5.349 1.00 69.44 85 GLY A CA 1
ATOM 683 C C . GLY A 1 85 ? 15.337 -0.772 5.233 1.00 69.44 85 GLY A C 1
ATOM 684 O O . GLY A 1 85 ? 14.825 0.074 4.499 1.00 69.44 85 GLY A O 1
ATOM 685 N N . MET A 1 86 ? 14.600 -1.570 6.007 1.00 70.69 86 MET A N 1
ATOM 686 C CA . MET A 1 86 ? 13.131 -1.566 5.995 1.00 70.69 86 MET A CA 1
ATOM 687 C C . MET A 1 86 ? 12.566 -1.185 7.357 1.00 70.69 86 MET A C 1
ATOM 689 O O . MET A 1 86 ? 12.968 -1.748 8.370 1.00 70.69 86 MET A O 1
ATOM 693 N N . TRP A 1 87 ? 11.574 -0.300 7.370 1.00 74.81 87 TRP A N 1
ATOM 694 C CA . TRP A 1 87 ? 10.780 0.014 8.554 1.00 74.81 87 TRP A CA 1
ATOM 695 C C . TRP A 1 87 ? 9.332 -0.362 8.303 1.00 74.81 87 TRP A C 1
ATOM 697 O O . TRP A 1 87 ? 8.755 -0.009 7.269 1.00 74.81 87 TRP A O 1
ATOM 707 N N . ARG A 1 88 ? 8.755 -1.102 9.245 1.00 76.19 88 ARG A N 1
ATOM 708 C CA . ARG A 1 88 ? 7.379 -1.574 9.160 1.00 76.19 88 ARG A CA 1
ATOM 709 C C . ARG A 1 88 ? 6.646 -1.315 10.446 1.00 76.19 88 ARG A C 1
ATOM 711 O O . ARG A 1 88 ? 7.145 -1.667 11.510 1.00 76.19 88 ARG A O 1
ATOM 718 N N . THR A 1 89 ? 5.439 -0.811 10.295 1.00 79.75 89 THR A N 1
ATOM 719 C CA . THR A 1 89 ? 4.485 -0.698 11.383 1.00 79.75 89 THR A CA 1
ATOM 720 C C . THR A 1 89 ? 3.176 -1.309 10.941 1.00 79.75 89 THR A C 1
ATOM 722 O O . THR A 1 89 ? 2.667 -0.956 9.878 1.00 79.75 89 THR A O 1
ATOM 725 N N . TRP A 1 90 ? 2.670 -2.202 11.772 1.00 78.69 90 TRP A N 1
ATOM 726 C CA . TRP A 1 90 ? 1.366 -2.830 11.653 1.00 78.69 90 TRP A CA 1
ATOM 727 C C . TRP A 1 90 ? 0.601 -2.496 12.918 1.00 78.69 90 TRP A C 1
ATOM 729 O O . TRP A 1 90 ? 1.178 -2.527 14.012 1.00 78.69 90 TRP A O 1
ATOM 739 N N . ARG A 1 91 ? -0.655 -2.090 12.767 1.00 81.88 91 ARG A N 1
ATOM 740 C CA . ARG A 1 91 ? -1.517 -1.931 13.927 1.00 81.88 91 ARG A CA 1
ATOM 741 C C . ARG A 1 91 ? -2.213 -3.253 14.194 1.00 81.88 91 ARG A C 1
ATOM 743 O O . ARG A 1 91 ? -1.902 -3.832 15.221 1.00 81.88 91 ARG A O 1
ATOM 750 N N . ASP A 1 92 ? -2.983 -3.727 13.234 1.00 79.31 92 ASP A N 1
ATOM 751 C CA . ASP A 1 92 ? -3.810 -4.915 13.335 1.00 79.31 92 ASP A CA 1
ATOM 752 C C . ASP A 1 92 ? -3.440 -5.839 12.158 1.00 79.31 92 ASP A C 1
ATOM 754 O O . ASP A 1 92 ? -3.363 -5.390 11.009 1.00 79.31 92 ASP A O 1
ATOM 758 N N . MET A 1 93 ? -3.062 -7.081 12.468 1.00 78.00 93 MET A N 1
ATOM 759 C CA . MET A 1 93 ? -2.679 -8.109 11.497 1.00 78.00 93 MET A CA 1
ATOM 760 C C . MET A 1 93 ? -3.209 -9.471 11.954 1.00 78.00 93 MET A C 1
ATOM 762 O O . MET A 1 93 ? -2.832 -9.901 13.043 1.00 78.00 93 MET A O 1
ATOM 766 N N . GLU A 1 94 ? -4.005 -10.160 11.143 1.00 79.44 94 GLU A N 1
ATOM 767 C CA . GLU A 1 94 ? -4.484 -11.506 11.492 1.00 79.44 94 GLU A CA 1
ATOM 768 C C . GLU A 1 94 ? -3.416 -12.550 11.154 1.00 79.44 94 GLU A C 1
ATOM 770 O O . GLU A 1 94 ? -2.677 -12.954 12.057 1.00 79.44 94 GLU A O 1
ATOM 775 N N . ASP A 1 95 ? -3.198 -12.850 9.871 1.00 76.44 95 ASP A N 1
ATOM 776 C CA . ASP A 1 95 ? -2.306 -13.928 9.451 1.00 76.44 95 ASP A CA 1
ATOM 777 C C . ASP A 1 95 ? -1.138 -13.456 8.596 1.00 76.44 95 ASP A C 1
ATOM 779 O O . ASP A 1 95 ? -1.229 -12.647 7.665 1.00 76.44 95 ASP A O 1
ATOM 783 N N . LYS A 1 96 ? 0.034 -14.025 8.882 1.00 74.94 96 LYS A N 1
ATOM 784 C CA . LYS A 1 96 ? 1.235 -13.738 8.109 1.00 74.94 96 LYS A CA 1
ATOM 785 C C . LYS A 1 96 ? 2.087 -14.959 7.830 1.00 74.94 96 LYS A C 1
ATOM 787 O O . LYS A 1 96 ? 2.713 -15.499 8.742 1.00 74.94 96 LYS A O 1
ATOM 792 N N . GLU A 1 97 ? 2.296 -15.241 6.548 1.00 77.12 97 GLU A N 1
ATOM 793 C CA . GLU A 1 97 ? 3.094 -16.369 6.079 1.00 77.12 97 GLU A CA 1
ATOM 794 C C . GLU A 1 97 ? 4.256 -15.947 5.159 1.00 77.12 97 GLU A C 1
ATOM 796 O O . GLU A 1 97 ? 4.164 -15.047 4.318 1.00 77.12 97 GLU A O 1
ATOM 801 N N . GLY A 1 98 ? 5.406 -16.610 5.316 1.00 66.00 98 GLY A N 1
ATOM 802 C CA . GLY A 1 98 ? 6.494 -16.561 4.338 1.00 66.00 98 GLY A CA 1
ATOM 803 C C . GLY A 1 98 ? 7.167 -15.191 4.231 1.00 66.00 98 GLY A C 1
ATOM 804 O O . GLY A 1 98 ? 7.089 -14.513 3.208 1.00 66.00 98 GLY A O 1
ATOM 805 N N . TYR A 1 99 ? 7.889 -14.780 5.276 1.00 68.44 99 TYR A N 1
ATOM 806 C CA . TYR A 1 99 ? 8.629 -13.516 5.294 1.00 68.44 99 TYR A CA 1
ATOM 807 C C . TYR A 1 99 ? 10.144 -13.742 5.179 1.00 68.44 99 TYR A C 1
ATOM 809 O O . TYR A 1 99 ? 10.764 -14.287 6.088 1.00 68.44 99 TYR A O 1
ATOM 817 N N . GLY A 1 100 ? 10.755 -13.223 4.114 1.00 65.56 100 GLY A N 1
ATOM 818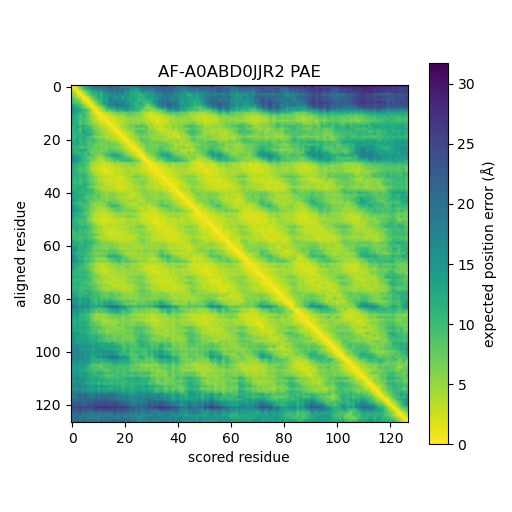 C CA . GLY A 1 100 ? 12.186 -13.227 3.816 1.00 65.56 100 GLY A CA 1
ATOM 819 C C . GLY A 1 100 ? 12.785 -11.818 3.726 1.00 65.56 100 GLY A C 1
ATOM 820 O O . GLY A 1 100 ? 12.187 -10.907 3.153 1.00 65.56 100 GLY A O 1
ATOM 821 N N . GLY A 1 101 ? 13.998 -11.596 4.238 1.00 65.00 101 GLY A N 1
ATOM 822 C CA . GLY A 1 101 ? 14.724 -10.374 3.885 1.00 65.00 101 GLY A CA 1
ATOM 823 C C . GLY A 1 101 ? 16.181 -10.300 4.322 1.00 65.00 101 GLY A C 1
ATOM 824 O O . GLY A 1 101 ? 16.619 -11.024 5.215 1.00 65.00 101 GLY A O 1
ATOM 825 N N . HIS A 1 102 ? 16.926 -9.404 3.676 1.00 65.19 102 HIS A N 1
ATOM 826 C CA . HIS A 1 102 ? 18.350 -9.171 3.918 1.00 65.19 102 HIS A CA 1
ATOM 827 C C . HIS A 1 102 ? 18.625 -7.692 4.213 1.00 65.19 102 HIS A C 1
ATOM 829 O O . HIS A 1 102 ? 18.191 -6.819 3.463 1.00 65.19 102 HIS A O 1
ATOM 835 N N . GLY A 1 103 ? 19.391 -7.408 5.269 1.00 66.31 103 GLY A N 1
ATOM 836 C CA . GLY A 1 103 ? 19.696 -6.047 5.729 1.00 66.31 103 GLY A CA 1
ATOM 837 C C . GLY A 1 103 ? 18.898 -5.636 6.971 1.00 66.31 103 GLY A C 1
ATOM 838 O O . GLY A 1 103 ? 18.142 -6.421 7.531 1.00 66.31 103 GLY A O 1
ATOM 839 N N . GLY A 1 104 ? 19.084 -4.398 7.440 1.00 65.88 104 GLY A N 1
ATOM 840 C CA . GLY A 1 104 ? 18.461 -3.931 8.683 1.00 65.88 104 GLY A CA 1
ATOM 841 C C . GLY A 1 104 ? 16.941 -3.807 8.568 1.00 65.88 104 GLY A C 1
ATOM 842 O O . GLY A 1 104 ? 16.446 -2.907 7.890 1.00 65.88 104 GLY A O 1
ATOM 843 N N . ILE A 1 105 ? 16.195 -4.669 9.261 1.00 67.06 105 ILE A N 1
ATOM 844 C CA . ILE A 1 105 ? 14.730 -4.626 9.266 1.00 67.06 105 ILE A CA 1
ATOM 845 C C . ILE A 1 105 ? 14.225 -4.264 10.662 1.00 67.06 105 ILE A C 1
ATOM 847 O O . ILE A 1 105 ? 14.475 -4.978 11.636 1.00 67.06 105 ILE A O 1
ATOM 851 N N . TRP A 1 106 ? 13.466 -3.173 10.735 1.00 70.81 106 TRP A N 1
ATOM 852 C CA . TRP A 1 106 ? 12.773 -2.715 11.932 1.00 70.81 106 TRP A CA 1
ATOM 853 C C . TRP A 1 106 ? 11.273 -2.985 11.810 1.00 70.81 106 TRP A C 1
ATOM 855 O O . TRP A 1 106 ? 10.656 -2.648 10.792 1.00 70.81 106 TRP A O 1
ATOM 865 N N . ARG A 1 107 ? 10.688 -3.629 12.824 1.00 72.31 107 ARG A N 1
ATOM 866 C CA . ARG A 1 107 ? 9.272 -4.011 12.836 1.00 72.31 107 ARG A CA 1
ATOM 867 C C . ARG A 1 107 ? 8.596 -3.620 14.137 1.00 72.31 107 ARG A C 1
ATOM 869 O O . ARG A 1 107 ? 9.119 -3.927 15.205 1.00 72.31 107 ARG A O 1
ATOM 876 N N . THR A 1 108 ? 7.403 -3.061 14.008 1.00 74.56 108 THR A N 1
ATOM 877 C CA . THR A 1 108 ? 6.477 -2.838 15.114 1.00 74.56 108 THR A CA 1
ATOM 878 C C . THR A 1 108 ? 5.111 -3.401 14.785 1.00 74.56 108 THR A C 1
ATOM 880 O O . THR A 1 108 ? 4.641 -3.277 13.650 1.00 74.56 108 THR A O 1
ATOM 883 N N . TRP A 1 109 ? 4.507 -4.020 15.790 1.00 74.06 109 TRP A N 1
ATOM 884 C CA . TRP A 1 109 ? 3.186 -4.640 15.750 1.00 74.06 109 TRP A CA 1
ATOM 885 C C . TRP A 1 109 ? 2.449 -4.188 17.001 1.00 74.06 109 TRP A C 1
ATOM 887 O O . TRP A 1 109 ? 3.078 -4.081 18.057 1.00 74.06 109 TRP A O 1
ATOM 897 N N . ARG A 1 110 ? 1.157 -3.882 16.895 1.00 77.19 110 ARG A N 1
ATOM 898 C CA . ARG A 1 110 ? 0.342 -3.647 18.087 1.00 77.19 110 ARG A CA 1
ATOM 899 C C . ARG A 1 110 ? -0.463 -4.893 18.427 1.00 77.19 110 ARG A C 1
ATOM 901 O O . ARG A 1 110 ? -0.322 -5.377 19.543 1.00 77.19 110 ARG A O 1
ATOM 908 N N . ASP A 1 111 ? -1.181 -5.417 17.448 1.00 74.12 111 ASP A N 1
ATOM 909 C CA . ASP A 1 111 ? -2.071 -6.559 17.570 1.00 74.12 111 ASP A CA 1
ATOM 910 C C . ASP A 1 111 ? -1.766 -7.505 16.389 1.00 74.12 111 ASP A C 1
ATOM 912 O O . ASP A 1 111 ? -1.751 -7.086 15.229 1.00 74.12 111 ASP A O 1
ATOM 916 N N . MET A 1 112 ? -1.361 -8.741 16.699 1.00 72.81 112 MET A N 1
ATOM 917 C CA . MET A 1 112 ? -1.004 -9.769 15.714 1.00 72.81 112 MET A CA 1
ATOM 918 C C . MET A 1 112 ? -1.487 -11.133 16.204 1.00 72.81 112 MET A C 1
ATOM 920 O O . MET A 1 112 ? -1.126 -11.502 17.327 1.00 72.81 112 MET A O 1
ATOM 924 N N . GLU A 1 113 ? -2.262 -11.850 15.391 1.00 75.69 113 GLU A N 1
ATOM 925 C CA . GLU A 1 113 ? -2.827 -13.150 15.777 1.00 75.69 113 GLU A CA 1
ATOM 926 C C . GLU A 1 113 ? -1.873 -14.303 15.438 1.00 75.69 113 GLU A C 1
ATOM 928 O O . GLU A 1 113 ? -1.368 -14.935 16.369 1.00 75.69 113 GLU A O 1
ATOM 933 N N . ASP A 1 114 ? -1.504 -14.490 14.166 1.00 72.81 114 ASP A N 1
ATOM 934 C CA . ASP A 1 114 ? -0.668 -15.612 13.727 1.00 72.81 114 ASP A CA 1
ATOM 935 C C . ASP A 1 114 ? 0.499 -15.213 12.798 1.00 72.81 114 ASP A C 1
ATOM 937 O O . ASP A 1 114 ? 0.431 -14.347 11.922 1.00 72.81 114 ASP A O 1
ATOM 941 N N . MET A 1 115 ? 1.660 -15.847 13.022 1.00 68.81 115 MET A N 1
ATOM 942 C CA . MET A 1 115 ? 2.890 -15.594 12.261 1.00 68.81 115 MET A CA 1
ATOM 943 C C . MET A 1 115 ? 3.665 -16.881 11.975 1.00 68.81 115 MET A C 1
ATOM 945 O O . MET A 1 115 ? 4.275 -17.459 12.878 1.00 68.81 115 MET A O 1
ATOM 949 N N . GLU A 1 116 ? 3.811 -17.224 10.696 1.00 69.88 116 GLU A N 1
ATOM 950 C CA . GLU A 1 116 ? 4.578 -18.382 10.239 1.00 69.88 116 GLU A CA 1
ATOM 951 C C . GLU A 1 116 ? 5.709 -18.013 9.256 1.00 69.88 116 GLU A C 1
ATOM 953 O O . GLU A 1 116 ? 5.655 -17.052 8.485 1.00 69.88 116 GLU A O 1
ATOM 958 N N . GLY A 1 117 ? 6.811 -18.774 9.300 1.00 60.75 117 GLY A N 1
ATOM 959 C CA . GLY A 1 117 ? 7.852 -18.719 8.265 1.00 60.75 117 GLY A CA 1
ATOM 960 C C . GLY A 1 117 ? 8.642 -17.404 8.161 1.00 60.75 117 GLY A C 1
ATOM 961 O O . GLY A 1 117 ? 8.817 -16.873 7.064 1.00 60.75 117 GLY A O 1
ATOM 962 N N . CYS A 1 118 ? 9.174 -16.868 9.268 1.00 59.06 118 CYS A N 1
ATOM 963 C CA . CYS A 1 118 ? 10.074 -15.708 9.218 1.00 59.06 118 CYS A CA 1
ATOM 964 C C . CYS A 1 118 ? 11.563 -16.100 9.093 1.00 59.06 118 CYS A C 1
ATOM 966 O O . CYS A 1 118 ? 12.158 -16.634 10.028 1.00 59.06 118 CYS A O 1
ATOM 968 N N . GLY A 1 119 ? 12.195 -15.768 7.966 1.00 57.34 119 GLY A N 1
ATOM 969 C CA . GLY A 1 119 ? 13.626 -15.940 7.708 1.00 57.34 119 GLY A CA 1
ATOM 970 C C . GLY A 1 119 ? 14.305 -14.625 7.315 1.00 57.34 119 GLY A C 1
ATOM 971 O O . GLY A 1 119 ? 13.757 -13.806 6.583 1.00 57.34 119 GLY A O 1
ATOM 972 N N . GLY A 1 120 ? 15.517 -14.380 7.803 1.00 54.53 120 GLY A N 1
ATOM 973 C CA . GLY A 1 120 ? 16.312 -13.236 7.365 1.00 54.53 120 GLY A CA 1
ATOM 974 C C . GLY A 1 120 ? 17.750 -13.330 7.844 1.00 54.53 120 GLY A C 1
ATOM 975 O O . GLY A 1 120 ? 18.006 -13.794 8.954 1.00 54.53 120 GLY A O 1
ATOM 976 N N . HIS A 1 121 ? 18.686 -12.913 6.997 1.00 49.78 121 HIS A N 1
ATOM 977 C CA . HIS A 1 121 ? 20.099 -12.831 7.351 1.00 49.78 121 HIS A CA 1
ATOM 978 C C . HIS A 1 121 ? 20.428 -11.369 7.687 1.00 49.78 121 HIS A C 1
ATOM 980 O O . HIS A 1 121 ? 20.300 -10.496 6.828 1.00 49.78 121 HIS A O 1
ATOM 986 N N . GLU A 1 122 ? 20.866 -11.164 8.936 1.00 49.03 122 GLU A N 1
ATOM 987 C CA . GLU A 1 122 ? 21.250 -9.904 9.604 1.00 49.03 122 GLU A CA 1
ATOM 988 C C . GLU A 1 122 ? 20.117 -9.050 10.220 1.00 49.03 122 GLU A C 1
ATOM 990 O O . GLU A 1 122 ? 19.081 -8.798 9.618 1.00 49.03 122 GLU A O 1
ATOM 995 N N . GLY A 1 123 ? 20.360 -8.583 11.456 1.00 54.19 123 GLY A N 1
ATOM 996 C CA . GLY A 1 123 ? 19.737 -7.412 12.095 1.00 54.19 123 GLY A CA 1
ATOM 997 C C . GLY A 1 123 ? 18.210 -7.280 12.046 1.00 54.19 123 GLY A C 1
ATOM 998 O O . GLY A 1 123 ? 17.704 -6.315 11.474 1.00 54.19 123 GLY A O 1
ATOM 999 N N . MET A 1 124 ? 17.478 -8.185 12.704 1.00 54.28 124 MET A N 1
ATOM 1000 C CA . MET A 1 124 ? 16.037 -8.036 12.945 1.00 54.28 124 MET A CA 1
ATOM 1001 C C . MET A 1 124 ? 15.786 -7.377 14.306 1.00 54.28 124 MET A C 1
ATOM 1003 O O . MET A 1 124 ? 16.125 -7.950 15.339 1.00 54.28 124 MET A O 1
ATOM 1007 N N . TRP A 1 125 ? 15.118 -6.225 14.311 1.00 53.41 125 TRP A N 1
ATOM 1008 C CA . TRP A 1 125 ? 14.670 -5.557 15.534 1.00 53.41 125 TRP A CA 1
ATOM 1009 C C . TRP A 1 125 ? 13.141 -5.555 15.578 1.00 53.41 125 TRP A C 1
ATOM 1011 O O . TRP A 1 125 ? 12.489 -5.162 14.606 1.00 53.41 125 TRP A O 1
ATOM 1021 N N . ARG A 1 126 ? 12.575 -6.028 16.691 1.00 56.81 126 ARG A N 1
ATOM 1022 C CA . ARG A 1 126 ? 11.135 -6.020 16.975 1.00 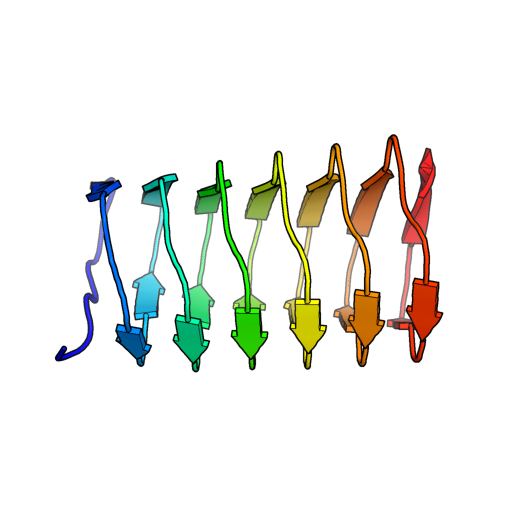56.81 126 ARG A CA 1
ATOM 1023 C C . ARG A 1 126 ? 10.909 -5.182 18.235 1.00 56.81 126 ARG A C 1
ATOM 1025 O O . ARG A 1 126 ? 11.657 -5.368 19.195 1.00 56.81 126 ARG A O 1
ATOM 1032 N N . THR A 1 127 ? 9.929 -4.283 18.223 1.00 51.56 127 THR A N 1
ATOM 1033 C CA . THR A 1 127 ? 9.463 -3.557 19.419 1.00 51.56 127 THR A CA 1
ATOM 1034 C C . THR A 1 127 ? 7.956 -3.560 19.499 1.00 51.56 127 THR A C 1
ATOM 1036 O O . THR A 1 127 ? 7.346 -3.456 18.407 1.00 51.56 127 THR A O 1
#

Foldseek 3Di:
DDEDEDDDEEEEEEEQAAEAEDYEYEENYEYEYENYEDYEHAEYEEEYEYEYEEYEYYYAYEYEYAYEYEYEEYEEDEHAEYEEEYEYEYEEYEEYYAHEYEYAYEYEYNYYHYYYHHDYDDHYHYD

pLDDT: mean 72.56, std 10.98, range [37.56, 86.62]

Radius of gyration: 13.55 Å; Cα contacts (8 Å, |Δi|>4): 368; chains: 1; bounding box: 33×31×36 Å

Organism: NCBI:txid370345

Mean predicted aligned error: 8.12 Å

Nearest PDB structures (foldseek):
  5awf-assembly1_A  TM=2.612E-01  e=4.723E+00  Escherichia coli K-12

Solvent-accessible surface area (backbone atoms only — not comparable to full-atom values): 5972 Å² total; per-residue (Å²): 101,86,59,62,69,53,82,48,82,44,79,50,76,53,66,76,38,61,70,43,42,48,43,37,36,41,37,47,33,40,40,37,41,34,46,32,45,39,35,42,42,38,40,36,41,38,43,34,39,38,40,38,44,38,35,44,38,39,40,39,36,44,36,41,34,46,31,41,41,37,37,40,39,35,42,39,39,39,40,37,41,35,34,42,45,33,40,38,38,36,40,36,36,42,42,37,39,41,37,41,3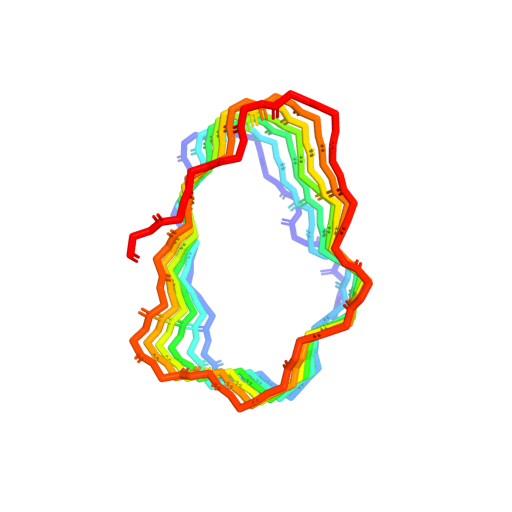8,37,40,48,35,41,40,34,63,74,41,71,75,47,82,46,60,81,48,67,58,61,62,81,46,77,94

Sequence (127 aa):
MEGYGGHGGMWRTWRDMEDMEGCGGDGGVWRTWRDVEDMEGYGGHGRMWRTWRDMEDMKGCGVHGGMWKTWRDMEDMEGYGGHEGMWRTWRDMEDKEGYGGHGGIWRTWRDMEDMEGCGGHEGMWRT

Secondary structure (DSSP, 8-state):
------BSSEEEEEEEEEEEEEE--BSSEEEEEEEEEEEEEEEEESSEEEEEEEEEEEEEEEEESSEEEEEEEEEEEEEEEEES-EEEEEEEEEEEEEEEEES-EEEEEEEEEEEEEEEEES-EEE-